Protein AF-A0A1G0KXF4-F1 (afdb_monomer_lite)

Secondary structure (DSSP, 8-state):
--HHHHHHHHHHHHHHHHHHHHHHHHHHHTTT-HHHHHHHHHHHHHHHHHHHHHHHHHHHHHTTT-HHHHHHHHHHHHHHHHHHHHHS--THHHHHHHTT-

Foldseek 3Di:
DDPVVVVVVCCVVLLCLLLVVLLVVLCVVCVPPVVSSVVVSVVLNVQSVVLVVVLVVVLVVCVVPDNVVNVVSSVVSSCRSVVVVVVPPPCVVVVVVVVVD

Sequence (101 aa):
MDTFVVWAIIALFYAPLHFLPPALIVFFRHAGEPGLRRERLIATALDCTFSMAAAFGLVVSLAGQDISVAMLVLLVSMFTPYIRLFLLRPRSAELAMEEAE

Radius of gyration: 17.34 Å; chains: 1; bounding box: 34×27×50 Å

pLDDT: mean 77.38, std 10.66, range [48.53, 88.69]

Structure (mmCIF, N/CA/C/O backbone):
data_AF-A0A1G0KXF4-F1
#
_entry.id   AF-A0A1G0KXF4-F1
#
loop_
_atom_site.group_PDB
_atom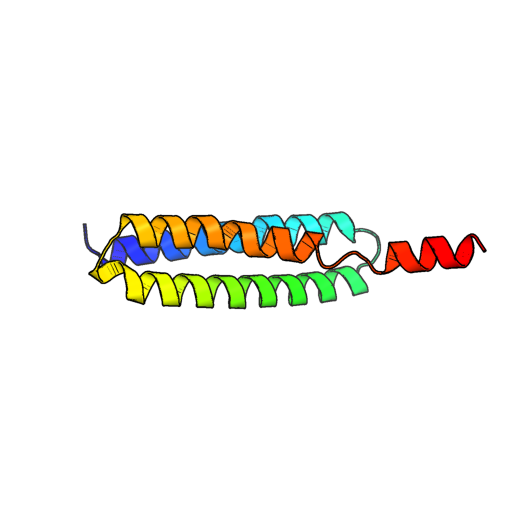_site.id
_atom_site.type_symbol
_atom_site.label_atom_id
_atom_site.label_alt_id
_atom_site.label_comp_id
_atom_site.label_asym_id
_atom_site.label_entity_id
_atom_site.label_seq_id
_atom_site.pdbx_PDB_ins_code
_atom_site.Cartn_x
_atom_site.Cartn_y
_atom_site.Cartn_z
_atom_site.occupancy
_atom_site.B_iso_or_equiv
_atom_site.auth_seq_id
_atom_site.auth_comp_id
_atom_site.auth_asym_id
_atom_site.auth_atom_id
_atom_site.pdbx_PDB_model_num
ATOM 1 N N . MET A 1 1 ? -20.331 -8.859 17.822 1.00 62.62 1 MET A N 1
ATOM 2 C CA . MET A 1 1 ? -19.086 -9.297 17.153 1.00 62.62 1 MET A CA 1
ATOM 3 C C . MET A 1 1 ? -17.936 -8.623 17.867 1.00 62.62 1 MET A C 1
ATOM 5 O O . MET A 1 1 ? -18.096 -7.472 18.249 1.00 62.62 1 MET A O 1
ATOM 9 N N . ASP A 1 2 ? -16.843 -9.338 18.110 1.00 83.75 2 ASP A N 1
ATOM 10 C CA . ASP A 1 2 ? -15.674 -8.787 18.795 1.00 83.75 2 ASP A CA 1
ATOM 11 C C . ASP A 1 2 ? -15.034 -7.682 17.934 1.00 83.75 2 ASP A C 1
ATOM 13 O O . ASP A 1 2 ? -14.721 -7.904 16.761 1.00 83.75 2 ASP A O 1
ATOM 17 N N . THR A 1 3 ? -14.884 -6.481 18.493 1.00 77.81 3 THR A N 1
ATOM 18 C CA . THR A 1 3 ? -14.310 -5.312 17.811 1.00 77.81 3 THR A CA 1
ATOM 19 C C . THR A 1 3 ? -12.921 -5.613 17.249 1.00 77.81 3 THR A C 1
ATOM 21 O O . THR A 1 3 ? -12.606 -5.183 16.141 1.00 77.81 3 THR A O 1
ATOM 24 N N . PHE A 1 4 ? -12.111 -6.410 17.951 1.00 83.06 4 PHE A N 1
ATOM 25 C CA . PHE A 1 4 ? -10.799 -6.841 17.477 1.00 83.06 4 PHE A CA 1
ATOM 26 C C . PHE A 1 4 ? -10.910 -7.692 16.208 1.00 83.06 4 PHE A C 1
ATOM 28 O O . PHE A 1 4 ? -10.172 -7.471 15.249 1.00 83.06 4 PHE A O 1
ATOM 35 N N . VAL A 1 5 ? -11.875 -8.615 16.159 1.00 85.75 5 VAL A N 1
ATOM 36 C CA . VAL A 1 5 ? -12.120 -9.457 14.977 1.00 85.75 5 VAL A CA 1
ATOM 37 C C . VAL A 1 5 ? -12.543 -8.605 13.779 1.00 85.75 5 VAL A C 1
ATOM 39 O O . VAL A 1 5 ? -12.071 -8.842 12.669 1.00 85.75 5 VAL A O 1
ATOM 42 N N . VAL A 1 6 ? -13.370 -7.576 13.988 1.00 83.06 6 VAL A N 1
ATOM 43 C CA . VAL A 1 6 ? -13.769 -6.645 12.916 1.00 83.06 6 VAL A CA 1
ATOM 44 C C . VAL A 1 6 ? -12.555 -5.905 12.348 1.00 83.06 6 VAL A C 1
ATOM 46 O O . VAL A 1 6 ? -12.363 -5.895 11.133 1.00 83.06 6 VAL A O 1
ATOM 49 N N . TRP A 1 7 ? -11.693 -5.350 13.203 1.00 80.38 7 TRP A N 1
ATOM 50 C CA . TRP A 1 7 ? -10.463 -4.679 12.765 1.00 80.38 7 TRP A CA 1
ATOM 51 C C . TRP A 1 7 ? -9.484 -5.616 12.063 1.00 80.38 7 TRP A C 1
ATOM 53 O O . TRP A 1 7 ? -8.878 -5.223 11.066 1.00 80.38 7 TRP A O 1
ATOM 63 N N . ALA A 1 8 ? -9.355 -6.855 12.539 1.00 83.00 8 ALA A N 1
ATOM 64 C CA . ALA A 1 8 ? -8.510 -7.862 11.910 1.00 83.00 8 ALA A CA 1
ATOM 65 C C . ALA A 1 8 ? -9.000 -8.209 10.496 1.00 83.00 8 ALA A C 1
ATOM 67 O O . ALA A 1 8 ? -8.193 -8.282 9.571 1.00 83.00 8 ALA A O 1
ATOM 68 N N . ILE A 1 9 ? -10.316 -8.359 10.306 1.00 85.31 9 ILE A N 1
ATOM 69 C CA . ILE A 1 9 ? -10.918 -8.585 8.985 1.00 85.31 9 ILE A CA 1
ATOM 70 C C . ILE A 1 9 ? -10.661 -7.379 8.076 1.00 85.31 9 ILE A C 1
ATOM 72 O O . ILE A 1 9 ? -10.193 -7.559 6.954 1.00 85.31 9 ILE A O 1
ATOM 76 N N . ILE A 1 10 ? -10.901 -6.154 8.558 1.00 82.62 10 ILE A N 1
ATOM 77 C CA . ILE A 1 10 ? -10.640 -4.938 7.777 1.00 82.62 10 ILE A CA 1
ATOM 78 C C . ILE A 1 10 ? -9.176 -4.902 7.343 1.00 82.62 10 ILE A C 1
ATOM 80 O O . ILE A 1 10 ? -8.917 -4.777 6.154 1.00 82.62 10 ILE A O 1
ATOM 84 N N . ALA A 1 11 ? -8.220 -5.084 8.256 1.00 82.56 11 ALA A N 1
ATOM 85 C CA . ALA A 1 11 ? -6.798 -5.083 7.917 1.00 82.56 11 ALA A CA 1
ATOM 86 C C . ALA A 1 11 ? -6.440 -6.167 6.884 1.00 82.56 11 ALA A C 1
ATOM 88 O O . ALA A 1 11 ? -5.736 -5.883 5.912 1.00 82.56 11 ALA A O 1
ATOM 89 N N . LEU A 1 12 ? -6.960 -7.387 7.063 1.00 85.31 12 LEU A N 1
ATOM 90 C CA . LEU A 1 12 ? -6.677 -8.529 6.195 1.00 85.31 12 LEU A CA 1
ATOM 91 C C . LEU A 1 12 ? -7.204 -8.340 4.770 1.00 85.31 12 LEU A C 1
ATOM 93 O O . LEU A 1 12 ? -6.552 -8.787 3.836 1.00 85.31 12 LEU A O 1
ATOM 97 N N . PHE A 1 13 ? -8.359 -7.696 4.591 1.00 84.94 13 PHE A N 1
ATOM 98 C CA . PHE A 1 13 ? -8.922 -7.426 3.263 1.00 84.94 13 PHE A CA 1
ATOM 99 C C . PHE A 1 13 ? -8.407 -6.119 2.660 1.00 84.94 13 PHE A C 1
ATOM 101 O O . PHE A 1 13 ? -8.195 -6.038 1.450 1.00 84.94 13 PHE A O 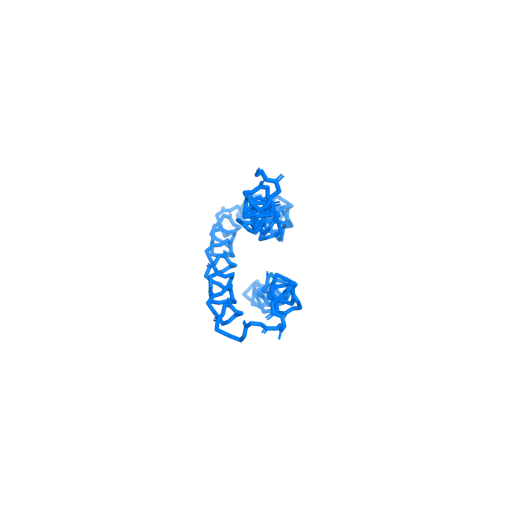1
ATOM 108 N N . TYR A 1 14 ? -8.161 -5.112 3.494 1.00 82.50 14 TYR A N 1
ATOM 109 C CA . TYR A 1 14 ? -7.700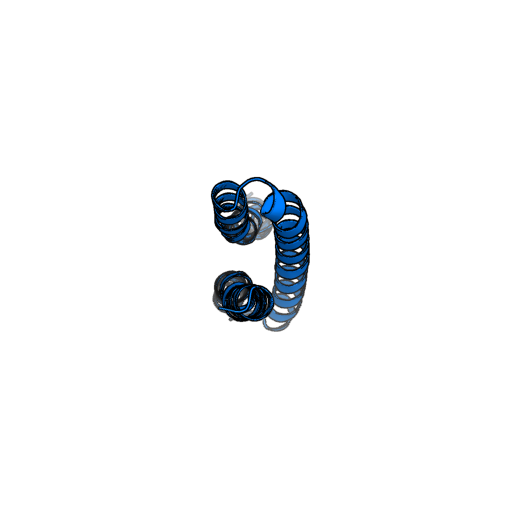 -3.800 3.062 1.00 82.50 14 TYR A CA 1
ATOM 110 C C . TYR A 1 14 ? -6.271 -3.849 2.524 1.00 82.50 14 TYR A C 1
ATOM 112 O O . TYR A 1 14 ? -5.999 -3.269 1.478 1.00 82.50 14 TYR A O 1
ATOM 120 N N . ALA A 1 15 ? -5.365 -4.589 3.175 1.00 83.25 15 ALA A N 1
ATOM 121 C CA . ALA A 1 15 ? -3.981 -4.691 2.719 1.00 83.25 15 ALA A CA 1
ATOM 122 C C . ALA A 1 15 ? -3.861 -5.275 1.290 1.00 83.25 15 ALA A C 1
ATOM 124 O O . ALA A 1 15 ? -3.274 -4.616 0.435 1.00 83.25 15 ALA A O 1
ATOM 125 N N . PRO A 1 16 ? -4.459 -6.429 0.937 1.00 83.44 16 PRO A N 1
ATOM 126 C CA . PRO A 1 16 ? -4.474 -6.903 -0.445 1.00 83.44 16 PRO A CA 1
ATOM 127 C C . PRO A 1 16 ? -5.073 -5.876 -1.406 1.00 83.44 16 PRO A C 1
ATOM 129 O O . PRO A 1 16 ? -4.469 -5.582 -2.432 1.00 83.44 16 PRO A O 1
ATOM 132 N N . LEU A 1 17 ? -6.222 -5.284 -1.071 1.00 84.25 17 LEU A N 1
ATOM 133 C CA . LEU A 1 17 ? -6.889 -4.311 -1.938 1.00 84.25 17 LEU A CA 1
ATOM 134 C C . LEU A 1 17 ? -6.051 -3.046 -2.184 1.00 84.25 17 LEU A C 1
ATOM 136 O O . LEU A 1 17 ? -6.110 -2.484 -3.274 1.00 84.25 17 LEU A O 1
ATOM 140 N N . HIS A 1 18 ? -5.267 -2.605 -1.200 1.00 82.44 18 HIS A N 1
ATOM 141 C CA . HIS A 1 18 ? -4.439 -1.401 -1.294 1.00 82.44 18 HIS A CA 1
ATOM 142 C C . HIS A 1 18 ? -3.154 -1.625 -2.099 1.00 82.44 18 HIS A C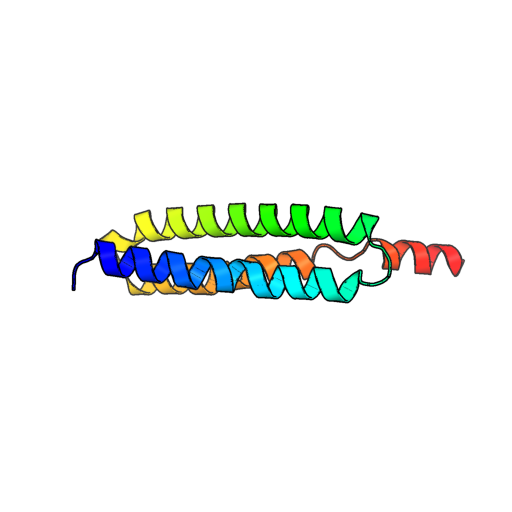 1
ATOM 144 O O . HIS A 1 18 ? -2.660 -0.707 -2.748 1.00 82.44 18 HIS A O 1
ATOM 150 N N . PHE A 1 19 ? -2.623 -2.850 -2.089 1.00 84.62 19 PHE A N 1
ATOM 151 C CA . PHE A 1 19 ? -1.351 -3.192 -2.733 1.00 84.62 19 PHE A CA 1
ATOM 152 C C . PHE A 1 19 ? -1.517 -3.813 -4.122 1.00 84.62 19 PHE A C 1
ATOM 154 O O . PHE A 1 19 ? -0.698 -3.565 -5.009 1.00 84.62 19 PHE A O 1
ATOM 161 N N . LEU A 1 20 ? -2.550 -4.634 -4.326 1.00 85.25 20 LEU A N 1
ATOM 162 C CA . LEU A 1 20 ? -2.693 -5.463 -5.522 1.00 85.25 20 LEU A CA 1
ATOM 163 C C . LEU A 1 20 ? -2.884 -4.626 -6.798 1.00 85.25 20 LEU A C 1
ATOM 165 O O . LEU A 1 20 ? -2.135 -4.847 -7.749 1.00 85.25 20 LEU A O 1
ATOM 169 N N . PRO A 1 21 ? -3.792 -3.633 -6.856 1.00 85.31 21 PRO A N 1
ATOM 170 C CA . PRO A 1 21 ? -3.982 -2.862 -8.081 1.00 85.31 21 PRO A CA 1
ATOM 171 C C . PRO A 1 21 ? -2.750 -2.026 -8.480 1.00 85.31 21 PRO A C 1
ATOM 173 O O . PRO A 1 21 ? -2.334 -2.132 -9.636 1.00 85.31 21 PRO A O 1
ATOM 176 N N . PRO A 1 22 ? -2.095 -1.261 -7.578 1.00 83.75 22 PRO A N 1
ATOM 177 C CA . PRO A 1 22 ? -0.863 -0.542 -7.913 1.00 83.75 22 PRO A CA 1
ATOM 178 C C . PRO A 1 22 ? 0.257 -1.476 -8.378 1.00 83.75 22 PRO A C 1
ATOM 180 O O . PRO A 1 22 ? 0.910 -1.204 -9.389 1.00 83.75 22 PRO A O 1
ATOM 183 N N . ALA A 1 23 ? 0.448 -2.606 -7.689 1.00 86.50 23 ALA A N 1
ATOM 184 C CA . ALA A 1 23 ? 1.451 -3.595 -8.065 1.00 86.50 23 ALA A CA 1
ATOM 185 C C . ALA A 1 23 ? 1.171 -4.194 -9.452 1.00 86.50 23 ALA A C 1
ATOM 187 O O . ALA A 1 23 ? 2.093 -4.309 -10.259 1.00 86.50 23 ALA A O 1
ATOM 188 N N . LEU A 1 24 ? -0.089 -4.516 -9.767 1.00 86.75 24 LEU A N 1
ATOM 189 C CA . LEU A 1 24 ? -0.486 -5.012 -11.087 1.00 86.75 24 LEU A CA 1
ATOM 190 C C . LEU A 1 24 ? -0.217 -3.977 -12.183 1.00 86.75 24 LEU A C 1
ATOM 192 O O . LEU A 1 24 ? 0.353 -4.327 -13.215 1.00 86.75 24 LEU A O 1
ATOM 196 N N . ILE A 1 25 ? -0.551 -2.701 -11.962 1.00 86.06 25 ILE A N 1
ATOM 197 C CA . ILE A 1 25 ? -0.285 -1.651 -12.956 1.00 86.06 25 ILE A CA 1
ATOM 198 C C . ILE A 1 25 ? 1.220 -1.542 -13.237 1.00 86.06 25 ILE A C 1
ATOM 200 O O . ILE A 1 25 ? 1.627 -1.463 -14.398 1.00 86.06 25 ILE A O 1
ATOM 204 N N . VAL A 1 26 ? 2.063 -1.571 -12.199 1.00 84.69 26 VAL A N 1
ATOM 205 C CA . VAL A 1 26 ? 3.525 -1.546 -12.363 1.00 84.69 26 VAL A CA 1
ATOM 206 C C . VAL A 1 26 ? 4.029 -2.790 -13.085 1.00 84.69 26 VAL A C 1
ATOM 208 O O . VAL A 1 26 ? 4.875 -2.667 -13.975 1.00 84.69 26 VAL A O 1
ATOM 211 N N . PHE A 1 27 ? 3.502 -3.963 -12.727 1.00 85.81 27 PHE A N 1
ATOM 212 C CA . PHE A 1 27 ? 3.874 -5.245 -13.316 1.00 85.81 27 PHE A CA 1
ATOM 213 C C . PHE A 1 27 ? 3.587 -5.286 -14.820 1.00 85.81 27 PHE A C 1
ATOM 215 O O . PHE A 1 27 ? 4.470 -5.662 -15.591 1.00 85.81 27 PHE A O 1
ATOM 222 N N . PHE A 1 28 ? 2.396 -4.847 -15.242 1.00 86.06 28 PHE A N 1
ATOM 223 C CA . PHE A 1 28 ? 2.016 -4.801 -16.655 1.00 86.06 28 PHE A CA 1
ATOM 224 C C . PHE A 1 28 ? 2.745 -3.696 -17.434 1.00 86.06 28 PHE A C 1
ATOM 226 O O . PHE A 1 28 ? 3.169 -3.939 -18.560 1.00 86.06 28 PHE A O 1
ATOM 233 N N . ARG A 1 29 ? 2.958 -2.506 -16.848 1.00 83.00 29 ARG A N 1
ATOM 234 C CA . ARG A 1 29 ? 3.644 -1.387 -17.532 1.00 83.00 29 ARG A CA 1
ATOM 235 C C . ARG A 1 29 ? 5.115 -1.652 -17.860 1.00 83.00 29 ARG A C 1
ATOM 237 O O . ARG A 1 29 ? 5.615 -1.069 -18.811 1.00 83.00 29 ARG A O 1
ATOM 244 N N . HIS A 1 30 ? 5.801 -2.495 -17.089 1.00 78.44 30 HIS A N 1
ATOM 245 C CA . HIS A 1 30 ? 7.248 -2.732 -17.228 1.00 78.44 30 HIS A CA 1
ATOM 246 C C . HIS A 1 30 ? 7.563 -4.190 -17.580 1.00 78.44 30 HIS A C 1
ATOM 248 O O . HIS A 1 30 ? 8.602 -4.724 -17.196 1.00 78.44 30 HIS A O 1
ATOM 254 N N . ALA A 1 31 ? 6.655 -4.866 -18.289 1.00 78.62 31 ALA A N 1
ATOM 255 C CA . ALA A 1 31 ? 6.806 -6.278 -18.636 1.00 78.62 31 ALA A CA 1
ATOM 256 C C . ALA A 1 31 ? 8.074 -6.577 -19.468 1.00 78.62 31 ALA A C 1
ATOM 258 O O . ALA A 1 31 ? 8.609 -7.678 -19.359 1.00 78.62 31 ALA A O 1
ATOM 259 N N . GLY A 1 32 ? 8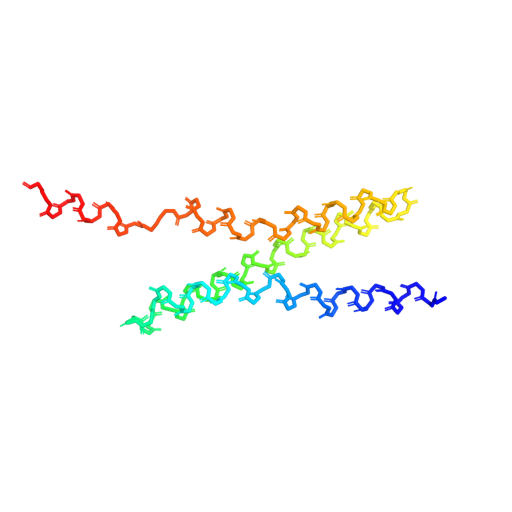.572 -5.603 -20.242 1.00 79.75 32 GLY A N 1
ATOM 260 C CA . GLY A 1 32 ? 9.778 -5.730 -21.074 1.00 79.75 32 GLY A CA 1
ATOM 261 C C . GLY A 1 32 ? 11.110 -5.433 -20.373 1.00 79.75 32 GLY A C 1
ATOM 262 O O . GLY A 1 32 ? 12.159 -5.741 -20.927 1.00 79.75 32 GLY A O 1
ATOM 263 N N . GLU A 1 33 ? 11.097 -4.879 -19.157 1.00 84.56 33 GLU A N 1
ATOM 264 C CA . GLU A 1 33 ? 12.306 -4.432 -18.448 1.00 84.56 33 GLU A CA 1
ATOM 265 C C . GLU A 1 33 ? 12.363 -5.035 -17.035 1.00 84.56 33 GLU A C 1
ATOM 267 O O . GLU A 1 33 ? 11.957 -4.402 -16.055 1.00 84.56 33 GLU A O 1
ATOM 272 N N . PRO A 1 34 ? 12.857 -6.278 -16.881 1.00 79.38 34 PRO A N 1
ATOM 273 C CA . PRO A 1 34 ? 12.768 -7.008 -15.616 1.00 79.38 34 PRO A CA 1
ATOM 274 C C . PRO A 1 34 ? 13.511 -6.324 -14.455 1.00 79.38 34 PRO A C 1
ATOM 276 O O . PRO A 1 34 ? 13.055 -6.419 -13.312 1.00 79.38 34 PRO A O 1
ATOM 279 N N . GLY A 1 35 ? 14.609 -5.611 -14.740 1.00 81.25 35 GLY A N 1
ATOM 280 C CA . GLY A 1 35 ? 15.352 -4.823 -13.748 1.00 81.25 35 GLY A CA 1
ATOM 281 C C . GLY A 1 35 ? 14.531 -3.650 -13.207 1.00 81.25 35 GLY A C 1
ATOM 282 O O . GLY A 1 35 ? 14.288 -3.571 -12.001 1.00 81.25 35 GLY A O 1
ATOM 283 N N . LEU A 1 36 ? 14.010 -2.810 -14.108 1.00 81.25 36 LEU A N 1
ATOM 284 C CA . LEU A 1 36 ? 13.182 -1.651 -13.763 1.00 81.25 36 LEU A CA 1
ATOM 285 C C . LEU A 1 36 ? 11.866 -2.069 -13.084 1.00 81.25 36 LEU A C 1
ATOM 287 O O . LEU A 1 36 ? 11.395 -1.417 -12.151 1.00 81.25 36 LEU A O 1
ATOM 291 N N . ARG A 1 37 ? 11.284 -3.200 -13.506 1.00 84.62 37 ARG A N 1
ATOM 292 C CA . ARG A 1 37 ? 10.053 -3.754 -12.927 1.00 84.62 37 ARG A CA 1
ATOM 293 C C . ARG A 1 37 ? 10.214 -4.074 -11.446 1.00 84.62 37 ARG A C 1
ATOM 295 O O . ARG A 1 37 ? 9.345 -3.719 -10.654 1.00 84.62 37 ARG A O 1
ATOM 302 N N . ARG A 1 38 ? 11.302 -4.749 -11.062 1.00 85.31 38 ARG A N 1
ATOM 303 C CA . ARG A 1 38 ? 11.538 -5.126 -9.659 1.00 85.31 38 ARG A CA 1
ATOM 304 C C . ARG A 1 38 ? 11.700 -3.890 -8.781 1.00 85.31 38 ARG A C 1
ATOM 306 O O . ARG A 1 38 ? 11.086 -3.824 -7.721 1.00 85.31 38 ARG A O 1
ATOM 313 N N . GLU A 1 39 ? 12.490 -2.920 -9.228 1.00 86.88 39 GLU A N 1
ATOM 314 C CA . GLU A 1 39 ? 12.718 -1.676 -8.493 1.00 86.88 39 GLU A CA 1
ATOM 315 C C . GLU A 1 39 ? 11.414 -0.894 -8.291 1.00 86.88 39 GLU A C 1
ATOM 317 O O . GLU A 1 39 ? 11.070 -0.542 -7.161 1.00 86.88 39 GLU A O 1
ATOM 322 N N . ARG A 1 40 ? 10.618 -0.714 -9.353 1.00 84.12 40 ARG A N 1
ATOM 323 C CA . ARG A 1 40 ? 9.341 0.003 -9.253 1.00 84.12 40 ARG A CA 1
ATOM 324 C C . ARG A 1 40 ? 8.287 -0.740 -8.441 1.00 84.12 40 ARG A C 1
ATOM 326 O O . ARG A 1 40 ? 7.484 -0.087 -7.779 1.00 84.12 40 ARG A O 1
ATOM 333 N N . LEU A 1 41 ? 8.279 -2.075 -8.456 1.00 87.19 41 LEU A N 1
ATOM 334 C CA . LEU A 1 41 ? 7.406 -2.869 -7.585 1.00 87.19 41 LEU A CA 1
ATOM 335 C C . LEU A 1 41 ? 7.760 -2.664 -6.111 1.00 87.19 41 LEU A C 1
ATOM 337 O O . LEU A 1 41 ? 6.857 -2.473 -5.304 1.00 87.19 41 LEU A O 1
ATOM 341 N N . ILE A 1 42 ? 9.052 -2.649 -5.766 1.00 88.69 42 ILE A N 1
ATOM 342 C CA . ILE A 1 42 ? 9.509 -2.380 -4.394 1.00 88.69 42 ILE A CA 1
ATOM 343 C C . ILE A 1 42 ? 9.134 -0.956 -3.980 1.00 88.69 42 ILE A C 1
ATOM 345 O O . ILE A 1 42 ? 8.543 -0.774 -2.920 1.00 88.69 42 ILE A O 1
ATOM 349 N N . ALA A 1 43 ? 9.411 0.042 -4.825 1.00 86.12 43 ALA A N 1
ATOM 350 C CA . ALA A 1 43 ? 9.039 1.429 -4.549 1.00 86.12 43 ALA A CA 1
ATOM 351 C C . ALA A 1 43 ? 7.521 1.579 -4.343 1.00 86.12 43 ALA A C 1
ATOM 353 O O . ALA A 1 43 ? 7.072 2.215 -3.394 1.00 86.12 43 ALA A O 1
ATOM 354 N N . THR A 1 44 ? 6.722 0.909 -5.176 1.00 85.69 44 THR A N 1
ATOM 355 C CA . THR A 1 44 ? 5.256 0.919 -5.075 1.00 85.69 44 THR A CA 1
ATOM 356 C C . THR A 1 44 ? 4.766 0.207 -3.819 1.00 85.69 44 THR A C 1
ATOM 358 O O . THR A 1 44 ? 3.839 0.682 -3.171 1.00 85.69 44 THR A O 1
ATOM 361 N N . ALA A 1 45 ? 5.399 -0.901 -3.429 1.00 86.94 45 ALA A N 1
ATOM 362 C CA . ALA A 1 45 ? 5.087 -1.596 -2.186 1.00 86.94 45 ALA A CA 1
ATOM 363 C C . ALA A 1 45 ? 5.403 -0.732 -0.954 1.00 86.94 45 ALA A C 1
ATOM 365 O O . ALA A 1 45 ? 4.608 -0.700 -0.015 1.00 86.94 45 ALA A O 1
ATOM 366 N N . LEU A 1 46 ? 6.520 0.002 -0.958 1.00 87.81 46 LEU A N 1
ATOM 367 C CA . LEU A 1 46 ? 6.868 0.946 0.110 1.00 87.81 46 LEU A CA 1
ATOM 368 C C . LEU A 1 46 ? 5.863 2.099 0.192 1.00 87.81 46 LEU A C 1
ATOM 370 O O . LEU A 1 46 ? 5.390 2.422 1.281 1.00 87.81 46 LEU A O 1
ATOM 374 N N . ASP A 1 47 ? 5.468 2.656 -0.951 1.00 84.94 47 ASP A N 1
ATOM 375 C CA . ASP A 1 47 ? 4.452 3.705 -1.027 1.00 84.94 47 ASP A CA 1
ATOM 376 C C . ASP A 1 47 ? 3.085 3.229 -0.519 1.00 84.94 47 ASP A C 1
ATOM 378 O O . ASP A 1 47 ? 2.437 3.924 0.270 1.00 84.94 47 ASP A O 1
ATOM 382 N N . CYS A 1 48 ? 2.667 2.020 -0.906 1.00 85.81 48 CYS A N 1
ATOM 383 C CA . CYS A 1 48 ? 1.445 1.396 -0.399 1.00 85.81 48 CYS A CA 1
ATOM 384 C C . CYS A 1 48 ? 1.534 1.155 1.111 1.00 85.81 48 CYS A C 1
ATOM 386 O O . CYS A 1 48 ? 0.582 1.451 1.827 1.00 85.81 48 CYS A O 1
ATOM 388 N N . THR A 1 49 ? 2.684 0.694 1.610 1.00 86.94 49 THR A N 1
ATOM 389 C CA . THR A 1 49 ? 2.919 0.474 3.046 1.00 86.94 49 THR A CA 1
ATOM 390 C C . THR A 1 49 ? 2.805 1.772 3.834 1.00 86.94 49 THR A C 1
ATOM 392 O O . THR A 1 49 ? 2.089 1.814 4.832 1.00 86.94 49 THR A O 1
ATOM 395 N N . PHE A 1 50 ? 3.457 2.845 3.382 1.00 86.56 50 PHE A N 1
ATOM 396 C CA . PHE A 1 50 ? 3.416 4.135 4.068 1.00 86.56 50 PHE A CA 1
ATOM 397 C C . PHE A 1 50 ? 2.007 4.738 4.051 1.00 86.56 50 PHE A C 1
ATOM 399 O O . PHE A 1 50 ? 1.503 5.184 5.080 1.00 86.56 50 PHE A O 1
ATOM 406 N N . SER A 1 51 ? 1.337 4.690 2.896 1.00 83.06 51 SER A N 1
ATOM 407 C CA . SER A 1 51 ? -0.045 5.152 2.746 1.00 83.06 51 SER A CA 1
ATOM 408 C C . SER A 1 51 ? -1.021 4.351 3.615 1.00 83.06 51 SER A C 1
ATOM 410 O O . SER A 1 51 ? -1.878 4.945 4.272 1.00 83.06 51 SER A O 1
ATOM 412 N N . MET A 1 52 ? -0.870 3.024 3.669 1.00 84.31 52 MET A N 1
ATOM 413 C CA . MET A 1 52 ? -1.689 2.155 4.511 1.00 84.31 52 MET 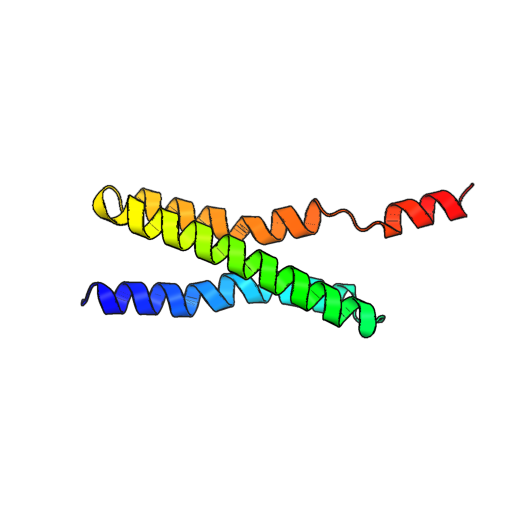A CA 1
ATOM 414 C C . MET A 1 52 ? -1.454 2.448 5.992 1.00 84.31 52 MET A C 1
ATOM 416 O O . MET A 1 52 ? -2.418 2.632 6.726 1.00 84.31 52 MET A O 1
ATOM 420 N N . ALA A 1 53 ? -0.195 2.532 6.433 1.00 86.75 53 ALA A N 1
ATOM 421 C CA . ALA A 1 53 ? 0.145 2.818 7.825 1.00 86.75 53 ALA A CA 1
ATOM 422 C C . ALA A 1 53 ? -0.403 4.182 8.278 1.00 86.75 53 ALA A C 1
ATOM 424 O O . ALA A 1 53 ? -0.989 4.282 9.355 1.00 86.75 53 ALA A O 1
ATOM 425 N N . ALA A 1 54 ? -0.279 5.211 7.434 1.00 85.19 54 ALA A N 1
ATOM 426 C CA . ALA A 1 54 ? -0.833 6.535 7.704 1.00 85.19 54 ALA A CA 1
ATOM 427 C C . ALA A 1 54 ? -2.365 6.502 7.826 1.00 85.19 54 ALA A C 1
ATOM 429 O O . ALA A 1 54 ? -2.925 7.049 8.777 1.00 85.19 54 ALA A O 1
ATOM 430 N N . ALA A 1 55 ? -3.045 5.823 6.898 1.00 82.69 55 ALA A N 1
ATOM 431 C CA . ALA A 1 55 ? -4.496 5.689 6.927 1.00 82.69 55 ALA A CA 1
ATOM 432 C C . ALA A 1 55 ? -4.976 4.915 8.155 1.00 82.69 55 ALA A C 1
ATOM 434 O O . ALA A 1 55 ? -5.899 5.358 8.829 1.00 82.69 55 ALA A O 1
ATOM 435 N N . PHE A 1 56 ? -4.314 3.809 8.492 1.00 83.06 56 PHE A N 1
ATOM 436 C CA . PHE A 1 56 ? -4.647 3.013 9.669 1.00 83.06 56 PHE A CA 1
ATOM 437 C C . PHE A 1 56 ? -4.449 3.811 10.963 1.00 83.06 56 PHE A C 1
ATOM 439 O O . PHE A 1 56 ? -5.304 3.769 11.843 1.00 83.06 56 PHE A O 1
ATOM 446 N N . GLY A 1 57 ? -3.373 4.600 11.060 1.00 83.81 57 GLY A N 1
ATOM 447 C CA . GLY A 1 57 ? -3.130 5.489 12.198 1.00 83.81 57 GLY A CA 1
ATOM 448 C C . GLY A 1 57 ? -4.222 6.548 12.381 1.00 83.81 57 GLY A C 1
ATOM 449 O O . GLY A 1 57 ? -4.711 6.734 13.494 1.00 83.81 57 GLY A O 1
ATOM 450 N N . LEU A 1 58 ? -4.656 7.195 11.292 1.00 82.75 58 LEU A N 1
ATOM 451 C CA . LEU A 1 58 ? -5.780 8.144 11.323 1.00 82.75 58 LEU A CA 1
ATOM 452 C C . LEU A 1 58 ? -7.089 7.469 11.724 1.00 82.75 58 LEU A C 1
ATOM 454 O O . LEU A 1 58 ? -7.904 8.012 12.455 1.00 82.75 58 LEU A O 1
ATOM 458 N N . VAL A 1 59 ? -7.300 6.263 11.232 1.00 80.12 59 VAL A N 1
ATOM 459 C CA . VAL A 1 59 ? -8.537 5.528 11.433 1.00 80.12 59 VAL A CA 1
ATOM 460 C C . VAL A 1 59 ? -8.654 5.033 12.873 1.00 80.12 59 VAL A C 1
ATOM 462 O O . VAL A 1 59 ? -9.721 5.159 13.463 1.00 80.12 59 VAL A O 1
ATOM 465 N N . VAL A 1 60 ? -7.556 4.576 13.483 1.00 80.00 60 VAL A N 1
ATOM 466 C CA . VAL A 1 60 ? -7.502 4.253 14.918 1.00 80.00 60 VAL A CA 1
ATOM 467 C C . VAL A 1 60 ? -7.754 5.492 15.781 1.00 80.00 60 VAL A C 1
ATOM 469 O O . VAL A 1 60 ? -8.445 5.385 16.792 1.00 80.00 60 VAL A O 1
ATOM 472 N N . SER A 1 61 ? -7.248 6.669 15.390 1.00 81.12 61 SER A N 1
ATOM 473 C CA . SER A 1 61 ? -7.490 7.899 16.156 1.00 81.12 61 SER A CA 1
ATOM 474 C C . SER A 1 61 ? -8.923 8.427 16.010 1.00 81.12 61 SER A C 1
ATOM 476 O O . SER A 1 61 ? -9.484 8.924 16.985 1.00 81.12 61 SER A O 1
ATOM 478 N N . LEU A 1 62 ? -9.547 8.273 14.834 1.00 77.31 62 LEU A N 1
ATOM 479 C CA . LEU A 1 62 ? -10.925 8.710 14.570 1.00 77.31 62 LEU A CA 1
ATOM 480 C C . LEU A 1 62 ? -12.005 7.706 14.996 1.00 77.31 62 LEU A C 1
ATOM 482 O O . LEU A 1 62 ? -13.146 8.111 15.225 1.00 77.31 62 LEU A O 1
ATOM 486 N N . ALA A 1 63 ? -11.682 6.417 15.120 1.00 67.81 63 ALA A N 1
ATOM 487 C CA . ALA A 1 63 ? -12.660 5.365 15.411 1.00 67.81 63 ALA A CA 1
ATOM 488 C C . ALA A 1 63 ? -13.413 5.562 16.736 1.00 67.81 63 ALA A C 1
ATOM 490 O O . ALA A 1 63 ? -14.517 5.044 16.888 1.00 67.81 63 ALA A O 1
ATOM 491 N N . GLY A 1 64 ? -12.835 6.306 17.685 1.00 68.44 64 GLY A N 1
ATOM 492 C CA . GLY A 1 64 ? -13.477 6.629 18.960 1.00 68.44 64 GLY A CA 1
ATOM 493 C C . GLY A 1 64 ? -14.524 7.746 18.891 1.00 68.44 64 GLY A C 1
ATOM 494 O O . GLY A 1 64 ? -15.267 7.911 19.853 1.00 68.44 64 GLY A O 1
ATOM 495 N N . GLN A 1 65 ? -14.581 8.510 17.795 1.00 73.38 65 GLN A N 1
ATOM 496 C CA . GLN A 1 65 ? -15.495 9.648 17.643 1.00 73.38 65 GLN A CA 1
ATOM 497 C C . GLN A 1 65 ? -16.566 9.369 16.589 1.00 73.38 65 GLN A C 1
ATOM 499 O O . GLN A 1 65 ? -17.747 9.420 16.910 1.00 73.38 65 GLN A O 1
ATOM 504 N N . ASP A 1 66 ? -16.164 9.000 15.366 1.00 78.62 66 ASP A N 1
ATOM 505 C CA . ASP A 1 66 ? -17.092 8.812 14.247 1.00 78.62 66 ASP A CA 1
ATOM 506 C C . ASP A 1 66 ? -16.626 7.713 13.285 1.00 78.62 66 ASP A C 1
ATOM 508 O O . ASP A 1 66 ? -15.743 7.901 12.440 1.00 78.62 66 ASP A O 1
ATOM 512 N N . ILE A 1 67 ? -17.295 6.558 13.353 1.00 74.81 67 ILE A N 1
ATOM 513 C CA . ILE A 1 67 ? -17.016 5.395 12.493 1.00 74.81 67 ILE A CA 1
ATOM 514 C C . ILE A 1 67 ? -17.180 5.750 11.004 1.00 74.81 67 ILE A C 1
ATOM 516 O O . ILE A 1 67 ? -16.406 5.287 10.166 1.00 74.81 67 ILE A O 1
ATOM 520 N N . SER A 1 68 ? -18.140 6.613 10.662 1.00 79.38 68 SER A N 1
ATOM 521 C CA . SER A 1 68 ? -18.379 7.051 9.280 1.00 79.38 68 SER A CA 1
ATOM 522 C C . SER A 1 68 ? -17.195 7.823 8.692 1.00 79.38 68 SER A C 1
ATOM 524 O O . SER A 1 68 ? -16.827 7.602 7.538 1.00 79.38 68 SER A O 1
ATOM 526 N N . VAL A 1 69 ? -16.563 8.699 9.482 1.00 79.25 69 VAL A N 1
ATOM 527 C CA . VAL A 1 69 ? -15.404 9.481 9.023 1.00 79.25 69 VAL A CA 1
ATOM 528 C C . VAL A 1 69 ? -14.181 8.576 8.884 1.00 79.25 69 VAL A C 1
ATOM 530 O O . VAL A 1 69 ? -13.458 8.675 7.895 1.00 79.25 69 VAL A O 1
ATOM 533 N N . ALA A 1 70 ? -13.991 7.626 9.803 1.00 76.31 70 ALA A N 1
ATOM 534 C CA . ALA A 1 70 ? -12.939 6.618 9.694 1.00 76.31 70 ALA A CA 1
ATOM 535 C C . ALA A 1 70 ? -13.053 5.799 8.388 1.00 76.31 70 ALA A C 1
ATOM 537 O O . ALA A 1 70 ? -12.065 5.610 7.678 1.00 76.31 70 ALA A O 1
ATOM 538 N N . MET A 1 71 ? -14.265 5.383 8.010 1.00 81.81 71 MET A N 1
ATOM 539 C CA . MET A 1 71 ? -14.494 4.669 6.747 1.00 81.81 71 MET A CA 1
ATOM 540 C C . MET A 1 71 ? -14.225 5.542 5.515 1.00 81.81 71 MET A C 1
ATOM 542 O O . MET A 1 71 ? -13.642 5.059 4.545 1.00 81.81 71 MET A O 1
ATOM 546 N N . LEU A 1 72 ? -14.584 6.831 5.554 1.00 82.31 72 LEU A N 1
ATOM 547 C CA . LEU A 1 72 ? -14.261 7.779 4.482 1.00 82.31 72 LEU A CA 1
ATOM 548 C C . LEU A 1 72 ? -12.741 7.929 4.306 1.00 82.31 72 LEU A C 1
ATOM 550 O O . LEU A 1 72 ? -12.247 7.934 3.182 1.00 82.31 72 LEU A O 1
ATOM 554 N N . VAL A 1 73 ? -11.989 8.008 5.406 1.00 82.56 73 VAL A N 1
ATOM 555 C CA . VAL A 1 73 ? -10.521 8.100 5.376 1.00 82.56 73 VAL A CA 1
ATOM 556 C C . VAL A 1 73 ? -9.897 6.843 4.769 1.00 82.56 73 VAL A C 1
ATOM 558 O O . VAL A 1 73 ? -9.009 6.967 3.924 1.00 82.56 73 VAL A O 1
ATOM 561 N N . LEU A 1 74 ? -10.376 5.646 5.131 1.00 78.25 74 LEU A N 1
ATOM 562 C CA . LEU A 1 74 ? -9.953 4.396 4.481 1.00 78.25 74 LEU A CA 1
ATOM 563 C C . LEU A 1 74 ? -10.260 4.419 2.979 1.00 78.25 74 LEU A C 1
ATOM 565 O O . LEU A 1 74 ? -9.407 4.080 2.163 1.00 78.25 74 LEU A O 1
ATOM 569 N N . LEU A 1 75 ? -11.454 4.870 2.596 1.00 81.75 75 LEU A N 1
ATOM 570 C CA . LEU A 1 75 ? -11.844 4.940 1.192 1.00 81.75 75 LEU A CA 1
ATOM 571 C C . LEU A 1 75 ? -10.936 5.889 0.397 1.00 81.75 75 LEU A C 1
ATOM 573 O O . LEU A 1 75 ? -10.445 5.523 -0.666 1.00 81.75 75 LEU A O 1
ATOM 577 N N . VAL A 1 76 ? -10.679 7.095 0.910 1.00 82.38 76 VAL A N 1
ATOM 578 C CA . VAL A 1 76 ? -9.813 8.086 0.248 1.00 82.38 76 VAL A CA 1
ATOM 579 C C . VAL A 1 76 ? -8.365 7.604 0.198 1.00 82.38 76 VAL A C 1
ATOM 581 O O . VAL A 1 76 ? -7.694 7.765 -0.824 1.00 82.38 76 VAL A O 1
ATOM 584 N N . SER A 1 77 ? -7.889 6.961 1.268 1.00 77.81 77 SER A N 1
ATOM 585 C CA . SER A 1 77 ? -6.554 6.369 1.320 1.00 77.81 77 SER A CA 1
ATOM 586 C C . SER A 1 77 ? -6.319 5.431 0.140 1.00 77.81 77 SER A C 1
ATOM 588 O O . SER A 1 77 ? -5.290 5.584 -0.521 1.00 77.81 77 SER A O 1
ATOM 590 N N . MET A 1 78 ? -7.280 4.565 -0.199 1.00 75.12 78 MET A N 1
ATOM 591 C CA . MET A 1 78 ? -7.165 3.640 -1.332 1.00 75.12 78 MET A CA 1
ATOM 592 C C . MET A 1 78 ? -6.846 4.312 -2.669 1.00 75.12 78 MET A C 1
ATOM 594 O O . MET A 1 78 ? -6.189 3.699 -3.505 1.00 75.12 78 MET A O 1
ATOM 598 N N . PHE A 1 79 ? -7.253 5.565 -2.887 1.00 78.44 79 PHE A N 1
ATOM 599 C CA . PHE A 1 79 ? -6.961 6.292 -4.128 1.00 78.44 79 PHE A CA 1
ATOM 600 C C . PHE A 1 79 ? -5.553 6.906 -4.159 1.00 78.44 79 PHE A C 1
ATOM 602 O O . PHE A 1 79 ? -5.010 7.167 -5.233 1.00 78.44 79 PHE A O 1
ATOM 609 N N . THR A 1 80 ? -4.919 7.083 -3.000 1.00 76.19 80 THR A N 1
ATOM 610 C CA . THR A 1 80 ? -3.573 7.663 -2.855 1.00 76.19 80 THR A CA 1
ATOM 611 C C . THR A 1 80 ? -2.503 6.987 -3.726 1.00 76.19 80 THR A C 1
ATOM 613 O O . THR A 1 80 ? -1.794 7.707 -4.438 1.00 76.19 80 THR A O 1
ATOM 616 N N . PRO A 1 81 ? -2.356 5.643 -3.736 1.00 70.69 81 PRO A N 1
ATOM 617 C CA . PRO A 1 81 ? -1.341 4.993 -4.564 1.00 70.69 81 PRO A CA 1
ATOM 618 C C . PRO A 1 81 ? -1.585 5.193 -6.065 1.00 70.69 81 PRO A C 1
ATOM 620 O O . PRO A 1 81 ? -0.624 5.316 -6.819 1.00 70.69 81 PRO A O 1
ATOM 623 N N . TYR A 1 82 ? -2.841 5.315 -6.509 1.00 71.38 82 TYR A N 1
ATOM 624 C CA . TYR A 1 82 ? -3.162 5.616 -7.908 1.00 71.38 82 TYR A CA 1
ATOM 625 C C . TYR A 1 82 ? -2.765 7.041 -8.278 1.00 71.38 82 TYR A C 1
ATOM 627 O O . TYR A 1 82 ? -2.116 7.254 -9.299 1.00 71.38 82 TYR A O 1
ATOM 635 N N . ILE A 1 83 ? -3.105 8.012 -7.427 1.00 72.81 83 ILE A N 1
ATOM 636 C CA . ILE A 1 83 ? -2.741 9.420 -7.616 1.00 72.81 83 ILE A CA 1
ATOM 637 C C . ILE A 1 83 ? -1.220 9.544 -7.741 1.00 72.81 83 ILE A C 1
ATOM 639 O O . ILE A 1 83 ? -0.740 10.131 -8.707 1.00 72.81 83 ILE A O 1
ATOM 643 N N . ARG A 1 84 ? -0.447 8.916 -6.844 1.00 68.75 84 ARG A N 1
ATOM 644 C CA . ARG A 1 84 ? 1.022 8.903 -6.939 1.00 68.75 84 ARG A CA 1
ATOM 645 C C . ARG A 1 84 ? 1.535 8.233 -8.209 1.00 68.75 84 ARG A C 1
ATOM 647 O O . ARG A 1 84 ? 2.428 8.780 -8.845 1.00 68.75 84 ARG A O 1
ATOM 654 N N . LEU A 1 85 ? 0.959 7.102 -8.609 1.00 68.62 85 LEU A N 1
ATOM 655 C CA . LEU A 1 85 ? 1.354 6.389 -9.826 1.00 68.62 85 LEU A CA 1
ATOM 656 C C . LEU A 1 85 ? 1.112 7.207 -11.110 1.00 68.62 85 LEU A C 1
ATOM 658 O O . LEU A 1 85 ? 1.834 7.040 -12.093 1.00 68.62 85 LEU A O 1
ATOM 662 N N . PHE A 1 86 ? 0.095 8.073 -11.115 1.00 67.75 86 PHE A N 1
ATOM 663 C CA . PHE A 1 86 ? -0.215 8.968 -12.233 1.00 67.75 86 PHE A CA 1
ATOM 664 C C . PHE A 1 86 ? 0.558 10.295 -12.183 1.00 67.75 86 PHE A C 1
ATOM 666 O O . PHE A 1 86 ? 0.962 10.792 -13.233 1.00 67.75 86 PHE A O 1
ATOM 673 N N . LEU A 1 87 ? 0.788 10.861 -10.993 1.00 65.81 87 LEU A N 1
ATOM 674 C CA . LEU A 1 87 ? 1.527 12.118 -10.805 1.00 65.81 87 LEU A CA 1
ATOM 675 C C . LEU A 1 87 ? 3.041 11.957 -10.906 1.00 65.81 87 LEU A C 1
ATOM 677 O O . LEU A 1 87 ? 3.711 12.883 -11.360 1.00 65.81 87 LEU A O 1
ATOM 681 N N . LEU A 1 88 ? 3.586 10.788 -10.559 1.00 59.00 88 LEU A N 1
ATOM 682 C CA . LEU A 1 88 ? 4.946 10.399 -10.931 1.00 59.00 88 LEU A CA 1
ATOM 683 C C . LEU A 1 88 ? 4.945 10.042 -12.421 1.00 59.00 88 LEU A C 1
ATOM 685 O O . LEU A 1 88 ? 5.036 8.883 -12.831 1.00 59.00 88 LEU A O 1
ATOM 689 N N . ARG A 1 89 ? 4.772 11.089 -13.233 1.00 53.97 89 ARG A N 1
ATOM 690 C CA . ARG A 1 89 ? 4.881 11.090 -14.685 1.00 53.97 89 ARG A CA 1
ATOM 691 C C . ARG A 1 89 ? 6.159 10.333 -15.049 1.00 53.97 89 ARG A C 1
ATOM 693 O O . ARG A 1 89 ? 7.226 10.647 -14.519 1.00 53.97 89 ARG A O 1
ATOM 700 N N . PRO A 1 90 ? 6.078 9.298 -15.894 1.00 52.88 90 PRO A N 1
ATOM 701 C CA . PRO A 1 90 ? 7.264 8.562 -16.255 1.00 52.88 90 PRO A CA 1
ATOM 702 C C . PRO A 1 90 ? 8.152 9.512 -17.064 1.00 52.88 90 PRO A C 1
ATOM 704 O O . PRO A 1 90 ? 7.740 10.046 -18.092 1.00 52.88 90 PRO A O 1
ATOM 707 N N . ARG A 1 91 ? 9.377 9.715 -16.576 1.00 54.75 91 ARG A N 1
ATOM 708 C CA . ARG A 1 91 ? 10.480 10.444 -17.225 1.00 54.75 91 ARG A CA 1
ATOM 709 C C . ARG A 1 91 ? 10.758 9.995 -18.675 1.00 54.75 91 ARG A C 1
ATOM 711 O O . ARG A 1 91 ? 11.482 10.658 -19.400 1.00 54.75 91 ARG A O 1
ATOM 718 N N . SER A 1 92 ? 10.137 8.909 -19.139 1.00 54.22 92 SER A N 1
ATOM 719 C CA . SER A 1 92 ? 10.132 8.493 -20.544 1.00 54.22 92 SER A CA 1
ATOM 720 C C . SER A 1 92 ? 9.364 9.435 -21.481 1.00 54.22 92 SER A C 1
ATOM 722 O O . SER A 1 92 ? 9.627 9.416 -22.675 1.00 54.22 92 SER A O 1
ATOM 724 N N . ALA A 1 93 ? 8.463 10.289 -20.977 1.00 53.03 93 ALA A N 1
ATOM 725 C CA . ALA A 1 93 ? 7.864 11.355 -21.791 1.00 53.03 93 ALA A CA 1
ATOM 726 C C . ALA A 1 93 ? 8.824 12.535 -22.039 1.00 53.03 93 ALA A C 1
ATOM 728 O O . ALA A 1 93 ? 8.597 13.310 -22.957 1.00 53.03 93 ALA A O 1
ATOM 729 N N . GLU A 1 94 ? 9.868 12.675 -21.219 1.00 51.56 94 GLU A N 1
ATOM 730 C CA . GLU A 1 94 ? 10.896 13.716 -21.352 1.00 51.56 94 GLU A CA 1
ATOM 731 C C . GLU A 1 94 ? 11.939 13.291 -22.396 1.00 51.56 94 GLU A C 1
ATOM 733 O O . GLU A 1 94 ? 12.240 14.043 -23.313 1.00 51.56 94 GLU A O 1
ATOM 738 N N . LEU A 1 95 ? 12.364 12.022 -22.356 1.00 54.78 95 LEU A N 1
ATOM 739 C CA . LEU A 1 95 ? 13.299 11.449 -23.335 1.00 54.78 95 LEU A CA 1
ATOM 740 C C . LEU A 1 95 ? 12.709 11.354 -24.755 1.00 54.78 95 LEU A C 1
ATOM 742 O O . LEU A 1 95 ? 13.425 11.548 -25.728 1.00 54.78 95 LEU A O 1
ATOM 746 N N . ALA A 1 96 ? 11.398 11.125 -24.891 1.00 54.81 96 ALA A N 1
ATOM 747 C CA . ALA A 1 96 ? 10.727 11.122 -26.196 1.00 54.81 96 ALA A CA 1
ATOM 748 C C . ALA A 1 96 ? 10.570 12.526 -26.816 1.00 54.81 96 ALA A C 1
ATOM 750 O O . ALA A 1 96 ? 10.288 12.631 -28.007 1.00 54.81 96 ALA A O 1
ATOM 751 N N . MET A 1 97 ? 10.708 13.594 -26.021 1.00 56.50 97 MET A N 1
ATOM 752 C CA . MET A 1 97 ? 10.768 14.967 -26.534 1.00 56.50 97 MET A CA 1
ATOM 753 C C . MET A 1 97 ? 12.202 15.366 -26.901 1.00 56.50 97 MET A C 1
ATOM 755 O O . MET A 1 97 ? 12.372 16.127 -27.841 1.00 56.50 97 MET A O 1
ATOM 759 N N . GLU A 1 98 ? 13.209 14.809 -26.220 1.00 53.84 98 GLU A N 1
ATOM 760 C CA . GLU A 1 98 ? 14.635 15.043 -26.498 1.00 53.84 98 GLU A CA 1
ATOM 761 C C . GLU A 1 98 ? 15.133 14.303 -27.757 1.00 53.84 98 GLU A C 1
ATOM 763 O O . GLU A 1 98 ? 15.997 14.809 -28.456 1.00 53.84 98 GLU A O 1
ATOM 768 N N . GLU A 1 99 ? 14.559 13.143 -28.108 1.00 55.62 99 GLU A N 1
ATOM 769 C CA . GLU A 1 99 ? 14.845 12.452 -29.387 1.00 55.62 99 GLU A CA 1
ATOM 770 C C . GLU A 1 99 ? 14.108 13.057 -30.602 1.00 55.62 99 GLU A C 1
ATOM 772 O O . GLU A 1 99 ? 14.352 12.653 -31.740 1.00 55.62 99 GLU A O 1
ATOM 777 N N . ALA A 1 100 ? 13.179 13.992 -30.373 1.00 56.72 100 ALA A N 1
ATOM 778 C CA . ALA A 1 100 ? 12.384 14.645 -31.415 1.00 56.72 100 ALA A CA 1
ATOM 779 C C . ALA A 1 100 ? 12.873 16.067 -31.768 1.00 56.72 100 ALA A C 1
ATOM 781 O O . ALA A 1 100 ? 12.246 16.716 -32.613 1.00 56.72 100 ALA A O 1
ATOM 782 N N . GLU A 1 101 ? 13.957 16.536 -31.139 1.00 48.53 101 GLU A N 1
ATOM 783 C CA . GLU A 1 101 ? 14.646 17.814 -31.395 1.00 48.53 101 GLU A CA 1
ATOM 784 C C . GLU A 1 101 ? 15.985 17.583 -32.116 1.00 48.53 101 GLU A C 1
ATOM 786 O O . GLU A 1 101 ? 16.261 18.330 -33.084 1.00 48.53 101 GLU A O 1
#